Protein AF-A0A5K1ADB2-F1 (afdb_monomer_lite)

Foldseek 3Di:
DKDWDKDQPFDKDWDFDFDDPDPDTDTFIKIKTRWIKTAIKDWDFDADPDPVRTPDIDMDTPDDIDIDIDIDGDD

Radius of gyration: 18.91 Å; chains: 1; bounding box: 36×25×51 Å

Secondary structure (DSSP, 8-state):
-EEEEEEEEEEEEEEEEEE-SSSS-EEEEEEEEEEEEEEEEEEEEEE-SSTTSEEEEEEEESS--EEEEEEEE--

Structure (mmCIF, N/CA/C/O backbone):
data_AF-A0A5K1ADB2-F1
#
_entry.id   AF-A0A5K1ADB2-F1
#
loop_
_atom_site.group_PDB
_atom_site.id
_atom_site.type_symbol
_atom_site.label_atom_id
_atom_site.label_alt_id
_atom_site.label_comp_id
_atom_site.label_asym_id
_atom_site.label_entity_id
_atom_site.label_seq_id
_atom_site.pdbx_PDB_ins_code
_atom_site.Cartn_x
_atom_site.Cartn_y
_atom_site.Cartn_z
_atom_site.occupancy
_atom_site.B_iso_or_equiv
_atom_site.auth_seq_id
_atom_site.auth_comp_id
_atom_site.auth_asym_id
_atom_site.auth_atom_id
_atom_site.pdbx_PDB_model_num
ATOM 1 N N . TYR A 1 1 ? -2.424 1.490 17.574 1.00 59.59 1 TYR A N 1
ATOM 2 C CA . TYR A 1 1 ? -1.486 0.361 17.441 1.00 59.59 1 TYR A CA 1
ATOM 3 C C . TYR A 1 1 ? -0.786 0.478 16.103 1.00 59.59 1 TYR A 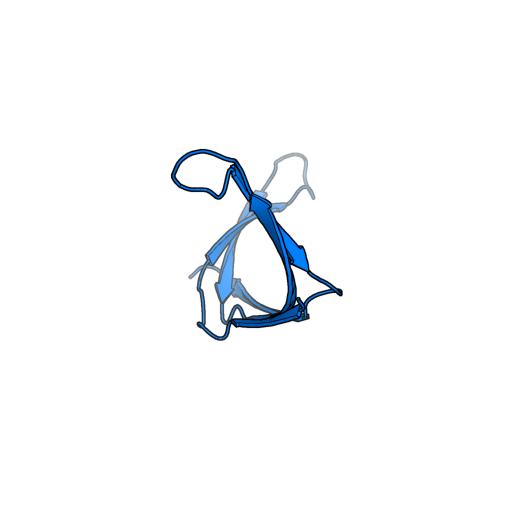C 1
ATOM 5 O O . TYR A 1 1 ? -1.458 0.770 15.118 1.00 59.59 1 TYR A O 1
ATOM 13 N N . HIS A 1 2 ? 0.535 0.317 16.099 1.00 76.06 2 HIS A N 1
ATOM 14 C CA . HIS A 1 2 ? 1.364 0.307 14.895 1.00 76.06 2 HIS A CA 1
ATOM 15 C C . HIS A 1 2 ? 1.680 -1.153 14.580 1.00 76.06 2 HIS A C 1
ATOM 17 O O . HIS A 1 2 ? 2.119 -1.886 15.466 1.00 76.06 2 HIS A O 1
ATOM 23 N N . ILE A 1 3 ? 1.385 -1.587 13.360 1.00 82.62 3 ILE A N 1
ATOM 24 C CA . ILE A 1 3 ? 1.641 -2.946 12.885 1.00 82.62 3 ILE A CA 1
ATOM 25 C C . ILE A 1 3 ? 2.696 -2.842 11.789 1.00 82.62 3 ILE A C 1
ATOM 27 O O . ILE A 1 3 ? 2.475 -2.166 10.786 1.00 82.62 3 ILE A O 1
ATOM 31 N N . GLY A 1 4 ? 3.836 -3.506 11.966 1.00 78.88 4 GLY A N 1
ATOM 32 C CA . GLY A 1 4 ? 4.811 -3.657 10.889 1.00 78.88 4 GLY A CA 1
ATOM 33 C C . GLY A 1 4 ? 4.230 -4.535 9.781 1.00 78.88 4 GLY A C 1
ATOM 34 O O . GLY A 1 4 ? 3.795 -5.655 10.049 1.00 78.88 4 GLY A O 1
ATOM 35 N N . LEU A 1 5 ? 4.210 -4.032 8.548 1.00 84.12 5 LEU A N 1
ATOM 36 C CA . LEU A 1 5 ? 3.798 -4.766 7.360 1.00 84.12 5 LEU A CA 1
ATOM 37 C C . LEU A 1 5 ? 5.000 -4.957 6.441 1.00 84.12 5 LEU A C 1
ATOM 39 O O . LEU A 1 5 ? 5.578 -4.004 5.926 1.00 84.12 5 LEU A O 1
ATOM 43 N N . ARG A 1 6 ? 5.321 -6.222 6.177 1.00 85.81 6 ARG A N 1
ATOM 44 C CA . ARG A 1 6 ? 6.297 -6.597 5.164 1.00 85.81 6 ARG A CA 1
ATOM 45 C C . ARG A 1 6 ? 5.686 -7.614 4.218 1.00 85.81 6 ARG A C 1
ATOM 47 O O . ARG A 1 6 ? 5.306 -8.708 4.626 1.00 85.81 6 ARG A O 1
ATOM 54 N N . TYR A 1 7 ? 5.617 -7.241 2.950 1.00 82.38 7 TYR A N 1
ATOM 55 C CA . TYR A 1 7 ? 5.231 -8.112 1.858 1.00 82.38 7 TYR A CA 1
ATOM 56 C C . TYR A 1 7 ? 6.453 -8.407 0.991 1.00 82.38 7 TYR A C 1
ATOM 58 O O . TYR A 1 7 ? 7.001 -7.507 0.358 1.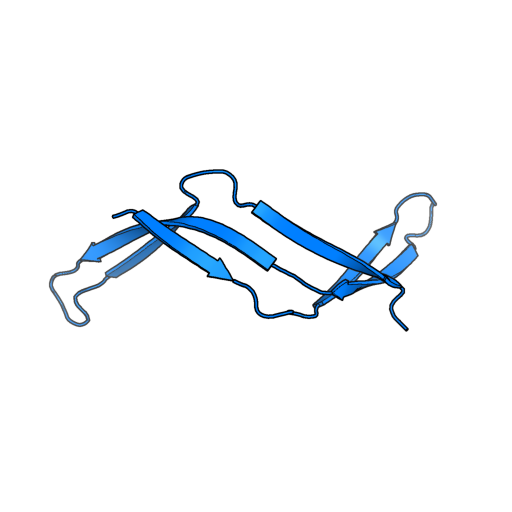00 82.38 7 TYR A O 1
ATOM 66 N N . THR A 1 8 ? 6.857 -9.676 0.965 1.00 78.81 8 THR A N 1
ATOM 67 C CA . THR A 1 8 ? 7.939 -10.207 0.121 1.00 78.81 8 THR A CA 1
ATOM 68 C C . THR A 1 8 ? 7.431 -11.420 -0.651 1.00 78.81 8 THR A C 1
ATOM 70 O O . THR A 1 8 ? 7.844 -12.553 -0.401 1.00 78.81 8 THR A O 1
ATOM 73 N N . GLY A 1 9 ? 6.424 -11.205 -1.500 1.00 73.06 9 GLY A N 1
ATOM 74 C CA . GLY A 1 9 ? 5.695 -12.288 -2.171 1.00 73.06 9 GLY A CA 1
ATOM 75 C C . GLY A 1 9 ? 6.048 -12.484 -3.643 1.00 73.06 9 GLY A C 1
ATOM 76 O O . GLY A 1 9 ? 5.476 -13.364 -4.281 1.00 73.06 9 GLY A O 1
ATOM 77 N N . GLY A 1 10 ? 6.956 -11.675 -4.204 1.00 73.75 10 GLY A N 1
ATOM 78 C CA . GLY A 1 10 ? 7.348 -11.796 -5.610 1.00 73.75 10 GLY A CA 1
ATOM 79 C C . GLY A 1 10 ? 6.177 -11.606 -6.578 1.00 73.75 10 GLY A C 1
ATOM 80 O O . GLY A 1 10 ? 6.153 -12.244 -7.635 1.00 73.75 10 GLY A O 1
ATOM 81 N N . ALA A 1 11 ? 5.201 -10.760 -6.215 1.00 83.38 11 ALA A N 1
ATOM 82 C CA . ALA A 1 11 ? 4.015 -10.536 -7.033 1.00 83.38 11 ALA A CA 1
ATOM 83 C C . ALA A 1 11 ? 4.404 -10.103 -8.450 1.00 83.38 11 ALA A C 1
ATOM 85 O O . ALA A 1 11 ? 5.374 -9.366 -8.664 1.00 83.38 11 ALA A O 1
ATOM 86 N N . ARG A 1 12 ? 3.617 -10.577 -9.416 1.00 84.94 12 ARG A N 1
ATOM 87 C CA . ARG A 1 12 ? 3.747 -10.239 -10.830 1.00 84.94 12 ARG A CA 1
ATOM 88 C C . ARG A 1 12 ? 2.484 -9.524 -11.267 1.00 84.94 12 ARG A C 1
ATOM 90 O O . ARG A 1 12 ? 1.389 -10.026 -11.031 1.00 84.94 12 ARG A O 1
ATOM 97 N N . MET A 1 13 ? 2.640 -8.367 -11.896 1.00 90.38 13 MET A N 1
ATOM 98 C CA . MET A 1 13 ? 1.521 -7.585 -12.422 1.00 90.38 13 MET A CA 1
ATOM 99 C C . MET A 1 13 ? 1.823 -7.164 -13.857 1.00 90.38 13 MET A C 1
ATOM 101 O O . MET A 1 13 ? 2.984 -7.052 -14.246 1.00 90.38 13 MET A O 1
ATOM 105 N N . LEU A 1 14 ? 0.778 -6.930 -14.645 1.00 90.69 14 LEU A N 1
ATOM 106 C CA . LEU A 1 14 ? 0.887 -6.341 -15.974 1.00 90.69 14 LEU A CA 1
ATOM 107 C C . LEU A 1 14 ? 0.370 -4.908 -15.917 1.00 90.69 14 LEU A C 1
ATOM 109 O O . LEU A 1 14 ? -0.765 -4.673 -15.506 1.00 90.69 14 LEU A O 1
ATOM 113 N N . LEU A 1 15 ? 1.200 -3.964 -16.342 1.00 90.12 15 LEU A N 1
ATOM 114 C CA . LEU A 1 15 ? 0.866 -2.553 -16.437 1.00 90.12 15 LEU A CA 1
ATOM 115 C C . LEU A 1 15 ? 0.768 -2.160 -17.914 1.00 90.12 15 LEU A C 1
ATOM 117 O O . LEU A 1 15 ? 1.692 -2.401 -18.686 1.00 90.12 15 LEU A O 1
ATOM 121 N N . LEU A 1 16 ? -0.336 -1.534 -18.312 1.00 90.56 16 LEU A N 1
ATOM 122 C CA . LEU A 1 16 ? -0.482 -0.945 -19.644 1.00 90.56 16 LEU A CA 1
ATOM 123 C C . LEU A 1 16 ? -0.144 0.544 -19.558 1.00 90.56 16 LEU A C 1
ATOM 125 O O . LEU A 1 16 ? -0.937 1.341 -19.056 1.00 90.56 16 LEU A O 1
ATOM 129 N N . LEU A 1 17 ? 1.044 0.926 -20.024 1.00 87.94 17 LEU A N 1
ATOM 130 C CA . LEU A 1 17 ? 1.473 2.322 -20.037 1.00 87.94 17 LEU A CA 1
ATOM 131 C C . LEU A 1 17 ? 0.943 3.022 -21.284 1.00 87.94 17 LEU A C 1
ATOM 133 O O . LEU A 1 17 ? 1.342 2.694 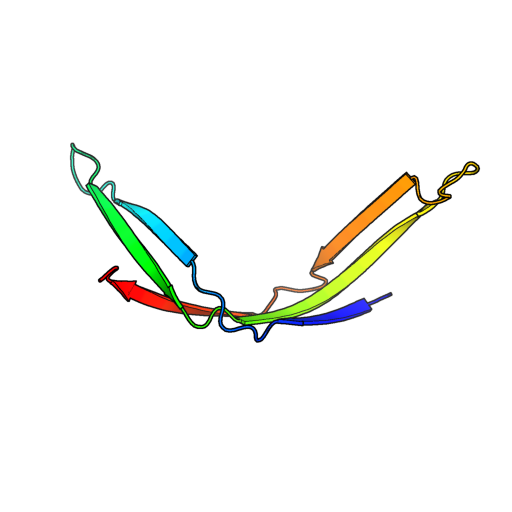-22.398 1.00 87.94 17 LEU A O 1
ATOM 137 N N . SER A 1 18 ? 0.079 4.017 -21.092 1.00 88.62 18 SER A N 1
ATOM 138 C CA . SER A 1 18 ? -0.332 4.926 -22.164 1.00 88.62 18 SER A CA 1
ATOM 139 C C . SER A 1 18 ? 0.686 6.056 -22.301 1.00 88.62 18 SER A C 1
ATOM 141 O O . SER A 1 18 ? 0.743 6.960 -21.467 1.00 88.62 18 SER A O 1
ATOM 143 N N . LEU A 1 19 ? 1.453 6.040 -23.384 1.00 87.06 19 LEU A N 1
ATOM 144 C CA . LEU A 1 19 ? 2.449 7.053 -23.703 1.00 87.06 19 LEU A CA 1
ATOM 145 C C . LEU A 1 19 ? 1.828 8.128 -24.612 1.00 87.06 19 LEU A C 1
ATOM 147 O O . LEU A 1 19 ? 1.313 7.824 -25.688 1.00 87.06 19 LEU A O 1
ATOM 151 N N . LYS A 1 20 ? 1.872 9.395 -24.178 1.00 82.69 20 LYS A N 1
ATOM 152 C CA . LYS A 1 20 ? 1.297 10.554 -24.894 1.00 82.69 20 LYS A CA 1
ATOM 153 C C . LYS A 1 20 ? 2.364 11.446 -25.548 1.00 82.69 20 LYS A C 1
ATOM 155 O O . LYS A 1 20 ? 2.308 12.662 -25.426 1.00 82.69 20 LYS A O 1
ATOM 160 N N . PHE A 1 21 ? 3.358 10.859 -26.214 1.00 80.88 21 PHE A N 1
ATOM 161 C CA . PHE A 1 21 ? 4.392 11.635 -26.923 1.00 80.88 21 PHE A CA 1
ATOM 162 C C . PHE A 1 21 ? 4.033 11.950 -28.386 1.00 80.88 21 PHE A C 1
ATOM 164 O O . PHE A 1 21 ? 4.803 12.616 -29.070 1.00 80.88 21 PHE A O 1
ATOM 171 N N . SER A 1 22 ? 2.882 11.478 -28.882 1.00 73.62 22 SER A N 1
ATOM 172 C CA . SER A 1 22 ? 2.417 11.706 -30.254 1.00 73.62 22 SER A CA 1
ATOM 173 C C . SER A 1 22 ? 0.915 12.016 -30.293 1.00 73.62 22 SER A C 1
ATOM 175 O O . SER A 1 22 ? 0.219 11.834 -29.292 1.00 73.62 22 SER A O 1
ATOM 177 N N . LEU A 1 23 ? 0.410 12.459 -31.453 1.00 84.25 23 LEU A N 1
ATOM 178 C CA . LEU A 1 23 ? -1.021 12.704 -31.690 1.00 84.25 23 LEU A CA 1
ATOM 179 C C . LEU A 1 23 ? -1.878 11.441 -31.457 1.00 84.25 23 LEU A C 1
ATOM 181 O O . LEU A 1 23 ? -3.051 11.545 -31.107 1.00 84.25 23 LEU A O 1
ATOM 185 N N . ILE A 1 24 ? -1.281 10.255 -31.623 1.00 85.69 24 ILE A N 1
ATOM 186 C CA . ILE A 1 24 ? -1.910 8.956 -31.375 1.00 85.69 24 ILE A CA 1
ATOM 187 C C . ILE A 1 24 ? -1.329 8.365 -30.076 1.00 85.69 24 ILE A C 1
ATOM 189 O O . ILE A 1 24 ? -0.105 8.243 -29.951 1.00 85.69 24 ILE A O 1
ATOM 193 N N . PRO A 1 25 ? -2.164 7.985 -29.094 1.00 83.62 25 PRO A N 1
ATOM 194 C CA . PRO A 1 25 ? -1.684 7.331 -27.883 1.00 83.62 25 PRO A CA 1
ATOM 195 C C . PRO A 1 25 ? -1.143 5.932 -28.205 1.00 83.62 25 PRO A C 1
ATOM 197 O O . PRO A 1 25 ? -1.816 5.134 -28.855 1.00 83.62 25 PRO A O 1
ATOM 200 N N . ILE A 1 26 ? 0.062 5.623 -27.719 1.00 88.06 26 ILE A N 1
ATOM 201 C CA . ILE A 1 26 ? 0.665 4.288 -27.834 1.00 88.06 26 ILE A CA 1
ATOM 202 C C . ILE A 1 26 ? 0.583 3.609 -26.471 1.00 88.06 26 ILE A C 1
ATOM 204 O O . ILE A 1 26 ? 1.022 4.169 -25.466 1.00 88.06 26 ILE A O 1
ATOM 208 N N . VAL A 1 27 ? 0.023 2.400 -26.437 1.00 89.25 27 VAL A N 1
ATOM 209 C CA . VAL A 1 27 ? -0.082 1.583 -25.224 1.00 89.25 27 VAL A CA 1
ATOM 210 C C . VAL A 1 27 ? 1.014 0.524 -25.240 1.00 89.25 27 VAL A C 1
ATOM 212 O O . VAL A 1 27 ? 1.066 -0.295 -26.154 1.00 89.25 27 VAL A O 1
ATOM 215 N N . VAL A 1 28 ? 1.884 0.531 -24.228 1.00 89.81 28 VAL A N 1
ATOM 216 C CA . VAL A 1 28 ? 2.987 -0.431 -24.092 1.00 89.81 28 VAL A CA 1
ATOM 217 C C . VAL A 1 28 ? 2.752 -1.322 -22.870 1.00 89.81 28 VAL A C 1
ATOM 219 O O . VAL A 1 28 ? 2.621 -0.798 -21.759 1.00 89.81 28 VAL A O 1
ATOM 222 N N . PRO A 1 29 ? 2.707 -2.657 -23.035 1.00 91.75 29 PRO A N 1
ATOM 223 C CA . PRO A 1 29 ? 2.620 -3.578 -21.912 1.00 91.75 29 PRO A CA 1
ATOM 224 C C . PRO A 1 29 ? 3.975 -3.702 -21.203 1.00 91.75 29 PRO A C 1
ATOM 226 O O . PRO A 1 29 ? 5.001 -4.007 -21.813 1.00 91.75 29 PRO A O 1
ATOM 229 N N . VAL A 1 30 ? 3.970 -3.493 -19.889 1.00 92.12 30 VAL A N 1
ATOM 230 C CA . VAL A 1 30 ? 5.142 -3.592 -19.017 1.00 92.12 30 VAL A CA 1
ATOM 231 C C . VAL A 1 30 ? 4.833 -4.549 -17.875 1.00 92.12 30 VAL A C 1
ATOM 233 O O . VAL A 1 30 ? 3.868 -4.372 -17.134 1.00 92.12 30 VAL A O 1
ATOM 236 N N . GLY A 1 31 ? 5.655 -5.582 -17.725 1.00 91.88 31 GLY A N 1
ATOM 237 C CA . GLY A 1 31 ? 5.589 -6.481 -16.583 1.00 91.88 31 GLY A CA 1
ATOM 238 C C . GLY A 1 31 ? 6.221 -5.838 -15.352 1.00 91.88 31 GLY A C 1
ATOM 239 O O . GLY A 1 31 ? 7.352 -5.365 -15.412 1.00 91.88 31 GLY A O 1
ATOM 240 N N . VAL A 1 32 ? 5.514 -5.872 -14.229 1.00 91.06 32 VAL A N 1
ATOM 241 C CA . VAL A 1 32 ? 6.041 -5.566 -12.896 1.00 91.06 32 VAL A CA 1
ATOM 242 C C . VAL A 1 32 ? 6.420 -6.888 -12.242 1.00 91.06 32 VAL A C 1
ATOM 244 O O . VAL A 1 32 ? 5.588 -7.795 -12.140 1.00 91.06 32 VAL A O 1
ATOM 247 N N . ARG A 1 33 ? 7.677 -7.019 -11.827 1.00 89.56 33 ARG A N 1
ATOM 248 C CA . ARG A 1 33 ? 8.228 -8.211 -11.170 1.00 89.56 33 ARG A CA 1
ATOM 249 C C . ARG A 1 33 ? 8.825 -7.836 -9.821 1.00 89.56 33 ARG A C 1
ATOM 251 O O . ARG A 1 33 ? 9.147 -6.674 -9.591 1.00 89.56 33 ARG A O 1
ATOM 258 N N . HIS A 1 34 ? 8.984 -8.838 -8.956 1.00 89.25 34 HIS A N 1
ATOM 259 C CA . HIS A 1 34 ? 9.657 -8.691 -7.661 1.00 89.25 34 HIS A CA 1
ATOM 260 C C . HIS A 1 34 ? 9.085 -7.535 -6.830 1.00 89.25 34 HIS A C 1
ATOM 262 O O . HIS A 1 34 ? 9.819 -6.725 -6.275 1.00 89.25 34 HIS A O 1
ATOM 268 N N . PHE A 1 35 ? 7.753 -7.430 -6.810 1.00 89.56 35 PHE A N 1
ATOM 269 C CA . PHE A 1 35 ? 7.074 -6.386 -6.062 1.00 89.56 35 PHE A CA 1
ATOM 270 C C . PHE A 1 35 ? 7.122 -6.682 -4.561 1.00 89.56 35 PHE A C 1
ATOM 272 O O . PHE A 1 35 ? 6.489 -7.634 -4.093 1.00 89.56 35 PHE A O 1
ATOM 279 N N . ASP A 1 36 ? 7.835 -5.827 -3.836 1.00 90.25 36 ASP A N 1
ATOM 280 C CA . ASP A 1 36 ? 8.005 -5.872 -2.390 1.00 90.25 36 ASP A CA 1
ATOM 281 C C . ASP A 1 36 ? 7.544 -4.547 -1.765 1.00 90.25 36 ASP A C 1
ATOM 283 O O . ASP A 1 36 ? 7.854 -3.459 -2.268 1.00 90.25 36 ASP A O 1
ATOM 287 N N . ILE A 1 37 ? 6.835 -4.637 -0.636 1.00 91.06 37 ILE A N 1
ATOM 288 C CA . ILE A 1 37 ? 6.441 -3.481 0.181 1.00 91.06 37 ILE A CA 1
ATOM 289 C C . ILE A 1 37 ? 6.910 -3.709 1.613 1.00 91.06 37 ILE A C 1
ATOM 291 O O . ILE A 1 37 ? 6.661 -4.762 2.197 1.00 91.06 37 ILE A O 1
ATOM 295 N N . ASP A 1 38 ? 7.533 -2.696 2.196 1.00 91.75 38 ASP A N 1
ATOM 296 C CA . ASP A 1 38 ? 7.920 -2.663 3.602 1.00 91.75 38 ASP A CA 1
ATOM 297 C C . ASP A 1 38 ? 7.467 -1.334 4.218 1.00 91.75 38 ASP A C 1
ATOM 299 O O . ASP A 1 38 ? 7.724 -0.266 3.657 1.00 91.75 38 ASP A O 1
ATOM 303 N N . GLY A 1 39 ? 6.756 -1.374 5.339 1.00 91.12 39 GLY A N 1
ATOM 304 C CA . GLY A 1 39 ? 6.309 -0.169 6.026 1.00 91.12 39 GLY A CA 1
ATOM 305 C C . GLY A 1 39 ? 5.484 -0.455 7.272 1.00 91.12 39 GLY A C 1
ATOM 306 O O . GLY A 1 39 ? 5.125 -1.588 7.573 1.00 91.12 39 GLY A O 1
ATOM 307 N N . GLU A 1 40 ? 5.148 0.597 8.005 1.00 93.25 40 GLU A N 1
ATOM 308 C CA . GLU A 1 40 ? 4.291 0.498 9.185 1.00 93.25 40 GLU A CA 1
ATOM 309 C C . GLU A 1 40 ? 2.864 0.928 8.856 1.00 93.25 40 GLU A C 1
ATOM 311 O O . GLU A 1 40 ? 2.646 1.946 8.196 1.00 93.25 40 GLU A O 1
ATOM 316 N N . LEU A 1 41 ? 1.886 0.177 9.356 1.00 92.69 41 LEU A N 1
ATOM 317 C CA . LEU A 1 41 ? 0.465 0.472 9.243 1.00 92.69 41 LEU A CA 1
ATOM 318 C C . LEU A 1 41 ? -0.124 0.876 10.590 1.00 92.69 41 LEU A C 1
ATOM 320 O O . LEU A 1 41 ? 0.073 0.204 11.604 1.00 92.69 41 LEU A O 1
ATOM 324 N N . TRP A 1 42 ? -0.925 1.937 10.589 1.00 93.38 42 TRP A N 1
ATOM 325 C CA . TRP A 1 42 ? -1.883 2.175 11.659 1.00 93.38 42 TRP A CA 1
ATOM 326 C C . TRP A 1 42 ? -3.191 1.471 11.314 1.00 93.38 42 TRP A C 1
ATOM 328 O O . TRP A 1 42 ? -3.606 1.438 10.156 1.00 93.38 42 TRP A O 1
ATOM 338 N N . VAL A 1 43 ? -3.856 0.930 12.332 1.00 93.88 43 VAL A N 1
ATOM 339 C CA . VAL A 1 43 ? -5.179 0.311 12.205 1.00 93.88 43 VAL A CA 1
ATOM 340 C C . VAL A 1 43 ? -6.117 0.912 13.243 1.00 93.88 43 VAL A C 1
ATOM 342 O O . VAL A 1 43 ? -5.737 1.125 14.398 1.00 93.88 43 VAL A O 1
ATOM 345 N N . LYS A 1 44 ? -7.354 1.181 12.829 1.00 94.25 44 LYS A N 1
ATOM 346 C CA . LYS A 1 44 ? -8.445 1.677 13.665 1.00 94.25 44 LYS A CA 1
ATOM 347 C C . LYS A 1 44 ? -9.693 0.845 13.424 1.00 94.25 44 LYS A C 1
ATOM 349 O O . LYS A 1 44 ? -10.154 0.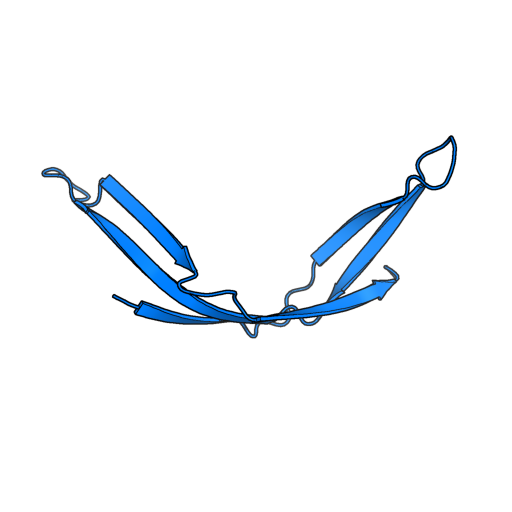712 12.294 1.00 94.25 44 LYS A O 1
ATOM 354 N N . LEU A 1 45 ? -10.267 0.351 14.510 1.00 94.56 45 LEU A N 1
ATOM 355 C CA . LEU A 1 45 ? -11.563 -0.311 14.513 1.00 94.56 45 LEU A CA 1
ATOM 356 C C . LEU A 1 45 ? -12.609 0.679 15.021 1.00 94.56 45 LEU A C 1
ATOM 358 O O . LEU A 1 45 ? -12.422 1.311 16.062 1.00 94.56 45 LEU A O 1
ATOM 362 N N . ARG A 1 46 ? -13.706 0.833 14.282 1.00 95.38 46 ARG A N 1
ATOM 363 C CA . ARG A 1 46 ? -14.914 1.495 14.772 1.00 95.38 46 ARG A CA 1
ATOM 364 C C . ARG A 1 46 ? -15.849 0.409 15.273 1.00 95.38 46 ARG A C 1
ATOM 366 O O . ARG A 1 46 ? -16.324 -0.392 14.474 1.00 95.38 46 ARG A O 1
ATOM 373 N N . LEU A 1 47 ? -16.115 0.405 16.571 1.00 96.88 47 LEU A N 1
ATOM 374 C CA . LEU A 1 47 ? -17.033 -0.550 17.178 1.00 96.88 47 LEU A CA 1
ATOM 375 C C . LEU A 1 47 ? -18.483 -0.067 17.073 1.00 96.88 47 LEU A C 1
ATOM 377 O O . LEU A 1 47 ? -18.738 1.139 17.034 1.00 96.88 47 LEU A O 1
ATOM 381 N N . ILE A 1 48 ? -19.413 -1.015 17.012 1.00 97.38 48 ILE A N 1
ATOM 382 C CA . ILE A 1 48 ? -20.864 -0.790 17.014 1.00 97.38 48 ILE A CA 1
ATOM 383 C C . ILE A 1 48 ? -21.522 -1.712 18.054 1.00 97.38 48 ILE A C 1
ATOM 385 O O . ILE A 1 48 ? -20.949 -2.749 18.386 1.00 97.38 48 ILE A O 1
ATOM 389 N N . PRO A 1 49 ? -22.703 -1.364 18.593 1.00 95.81 49 PRO A N 1
ATOM 390 C CA . PRO A 1 49 ? -23.312 -2.111 19.698 1.00 95.81 49 PRO A CA 1
ATOM 391 C C . PRO A 1 49 ? -24.021 -3.412 19.279 1.00 95.81 49 PRO A C 1
ATOM 393 O O . PRO A 1 49 ? -24.553 -4.110 20.135 1.00 95.81 49 PRO A O 1
ATOM 396 N N . THR A 1 50 ? -24.045 -3.748 17.990 1.00 95.31 50 THR A N 1
ATOM 397 C CA . THR A 1 50 ? -24.685 -4.956 17.448 1.00 95.31 50 THR A CA 1
ATOM 398 C C . THR A 1 50 ? -23.664 -5.823 16.726 1.00 95.31 50 THR A C 1
ATOM 400 O O . THR A 1 50 ? -22.697 -5.297 16.176 1.00 95.31 50 THR A O 1
ATOM 403 N N . GLU A 1 51 ? -23.886 -7.135 16.676 1.00 94.31 51 GLU A N 1
ATOM 404 C CA . GLU A 1 51 ? -23.054 -8.067 15.905 1.00 94.31 51 GLU A CA 1
ATOM 405 C C . GLU A 1 51 ? -22.896 -7.587 14.442 1.00 94.31 51 GLU A C 1
ATOM 407 O O . GLU A 1 51 ? -23.887 -7.135 13.854 1.00 94.31 51 GLU A O 1
ATOM 412 N N . PRO A 1 52 ? -21.675 -7.585 13.855 1.00 93.50 52 PRO A N 1
ATOM 413 C CA . PRO A 1 52 ? -20.414 -8.205 14.304 1.00 93.50 52 PRO A CA 1
ATOM 414 C C . PRO A 1 52 ? -19.547 -7.348 15.252 1.00 93.50 52 PRO A C 1
ATOM 416 O O . PRO A 1 52 ? -18.338 -7.557 15.340 1.00 93.50 52 PRO A O 1
ATOM 419 N N . TRP A 1 53 ? -20.123 -6.349 15.930 1.00 94.31 53 TRP A N 1
ATOM 420 C CA . TRP A 1 53 ? -19.474 -5.416 16.874 1.00 94.31 53 TRP A CA 1
ATOM 421 C C . TRP A 1 53 ? -18.402 -4.499 16.274 1.00 94.31 53 TRP A C 1
ATOM 423 O O . TRP A 1 53 ? -17.956 -3.559 16.929 1.00 94.31 53 TRP A O 1
ATOM 433 N N . VAL A 1 54 ? -18.031 -4.706 15.010 1.00 96.50 54 VAL A N 1
ATOM 434 C CA . VAL A 1 54 ? -17.128 -3.863 14.224 1.00 96.50 54 VAL A CA 1
ATOM 435 C C . VAL A 1 54 ? -17.913 -3.263 13.063 1.00 96.50 54 VAL A C 1
ATOM 437 O O . VAL A 1 54 ? -18.303 -3.962 12.135 1.00 96.50 54 VAL A O 1
ATOM 440 N N . GLY A 1 55 ? -18.139 -1.952 13.105 1.00 95.06 55 GLY A N 1
ATOM 441 C CA . GLY A 1 55 ? -18.816 -1.220 12.034 1.00 95.06 55 GLY A CA 1
ATOM 442 C C . GLY A 1 55 ? -17.876 -0.767 10.921 1.00 95.06 55 GLY A C 1
ATOM 443 O O . GLY A 1 55 ? -18.319 -0.562 9.797 1.00 95.06 55 GLY A O 1
ATOM 444 N N . ALA A 1 56 ? -16.584 -0.588 11.214 1.00 95.19 56 ALA A N 1
ATOM 445 C CA . ALA A 1 56 ? -15.585 -0.292 10.190 1.00 95.19 56 ALA A CA 1
ATOM 446 C C . ALA A 1 56 ? -14.169 -0.663 10.636 1.00 95.19 56 ALA A C 1
ATOM 448 O O . ALA A 1 56 ? -13.818 -0.529 11.811 1.00 95.19 56 ALA A O 1
ATOM 449 N N . VAL A 1 57 ? -13.336 -1.028 9.663 1.00 95.06 57 VAL A N 1
ATOM 450 C CA . VAL A 1 57 ? -11.882 -1.126 9.807 1.00 95.06 57 VAL A CA 1
ATOM 451 C C . VAL A 1 57 ? -11.256 -0.081 8.900 1.00 95.06 57 VAL A C 1
ATOM 453 O O . VAL A 1 57 ? -11.554 -0.013 7.710 1.00 95.06 57 VAL A O 1
ATOM 456 N N . SER A 1 58 ? -10.403 0.761 9.463 1.00 94.44 58 SER A N 1
ATOM 457 C CA . SER A 1 58 ? -9.622 1.743 8.718 1.00 94.44 58 SER A CA 1
ATOM 458 C C . SER A 1 58 ? -8.149 1.496 8.972 1.00 94.44 58 SER A C 1
ATOM 460 O O . SER A 1 58 ? -7.756 1.139 10.082 1.00 94.44 58 SER A O 1
ATOM 462 N N . TRP A 1 59 ? -7.338 1.691 7.947 1.00 93.94 59 TRP A N 1
ATOM 463 C CA . TRP A 1 59 ? -5.901 1.515 8.024 1.00 93.94 59 TRP A CA 1
ATOM 464 C C . TRP A 1 59 ? -5.223 2.458 7.043 1.00 93.94 59 TRP A C 1
ATOM 466 O O . TRP A 1 59 ? -5.801 2.808 6.013 1.00 93.94 59 TRP A O 1
ATOM 476 N N . ALA A 1 60 ? -4.011 2.882 7.373 1.00 93.19 60 ALA A N 1
ATOM 477 C CA . ALA A 1 60 ? -3.128 3.533 6.417 1.00 93.19 60 ALA A CA 1
ATOM 478 C C . ALA A 1 60 ? -1.673 3.412 6.869 1.00 93.19 60 ALA A C 1
ATOM 480 O O . ALA A 1 60 ? -1.380 2.953 7.974 1.00 93.19 60 ALA A O 1
ATOM 481 N N . PHE A 1 61 ? -0.754 3.821 6.001 1.00 92.38 61 PHE A N 1
ATOM 482 C CA . PHE A 1 61 ? 0.661 3.841 6.334 1.00 92.38 61 PHE A CA 1
ATOM 483 C C . PHE A 1 61 ? 0.978 4.962 7.328 1.00 92.38 61 PHE A C 1
ATOM 485 O O . PHE A 1 61 ? 0.475 6.079 7.204 1.00 92.38 61 PHE A O 1
ATOM 492 N N . VAL A 1 62 ? 1.790 4.640 8.334 1.00 92.12 62 VAL A N 1
ATOM 493 C CA . VAL A 1 62 ? 2.284 5.583 9.354 1.00 92.12 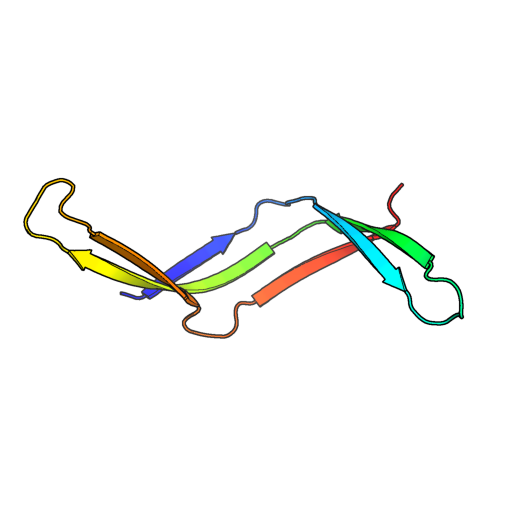62 VAL A CA 1
ATOM 494 C C . VAL A 1 62 ? 3.294 6.548 8.736 1.00 92.12 62 VAL A C 1
ATOM 496 O O . VAL A 1 62 ? 3.327 7.728 9.071 1.00 92.12 62 VAL A O 1
ATOM 499 N N . SER A 1 63 ? 4.108 6.039 7.816 1.00 91.06 63 SER A N 1
ATOM 500 C CA . SER A 1 63 ? 5.152 6.759 7.092 1.00 91.06 63 SER A CA 1
ATOM 501 C C . SER A 1 63 ? 5.160 6.325 5.626 1.00 91.06 63 SER A C 1
ATOM 503 O O . SER A 1 63 ? 4.401 5.442 5.231 1.00 91.06 63 SER A O 1
ATOM 505 N N . LEU A 1 64 ? 5.993 6.955 4.793 1.00 94.81 64 LEU A N 1
ATOM 506 C CA . LEU A 1 64 ? 6.140 6.541 3.399 1.00 94.81 64 LEU A CA 1
ATOM 507 C C . LEU A 1 64 ? 6.632 5.080 3.347 1.00 94.81 64 LEU A C 1
ATOM 509 O O . LEU A 1 64 ? 7.750 4.817 3.799 1.00 94.81 64 LEU A O 1
ATOM 513 N N . PRO A 1 65 ? 5.847 4.130 2.800 1.00 93.06 65 PRO A N 1
ATOM 514 C CA . PRO A 1 65 ? 6.298 2.756 2.690 1.00 93.06 65 PRO A CA 1
ATOM 515 C C . PRO A 1 65 ? 7.421 2.659 1.662 1.00 93.06 65 PRO A C 1
ATOM 517 O O . PRO A 1 65 ? 7.438 3.346 0.635 1.00 93.06 65 PRO A O 1
ATOM 520 N N . LYS A 1 66 ? 8.355 1.753 1.912 1.00 92.44 66 LYS A N 1
ATOM 521 C CA . LYS A 1 66 ? 9.387 1.392 0.957 1.00 92.44 66 LYS A CA 1
ATOM 522 C C . LYS A 1 66 ? 8.801 0.402 -0.036 1.00 92.44 66 LYS A C 1
ATOM 524 O O . LYS A 1 66 ? 8.476 -0.726 0.319 1.00 92.44 66 LYS A O 1
ATOM 529 N N . ILE A 1 67 ? 8.702 0.828 -1.286 1.00 91.62 67 ILE A N 1
ATOM 530 C CA . ILE A 1 67 ? 8.209 0.007 -2.389 1.00 91.62 67 ILE A CA 1
ATOM 531 C C . ILE A 1 67 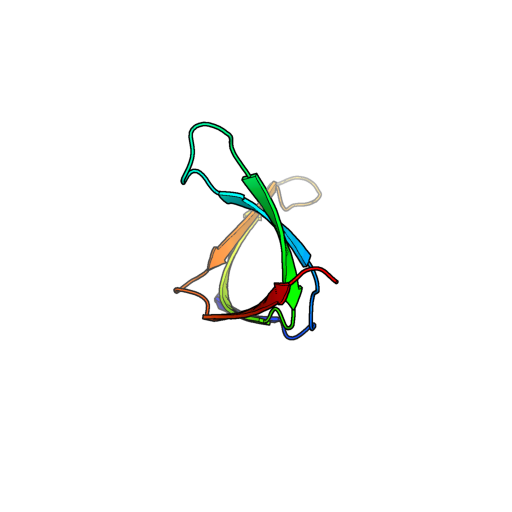? 9.389 -0.307 -3.305 1.00 91.62 67 ILE A C 1
ATOM 533 O O . ILE A 1 67 ? 10.149 0.591 -3.675 1.00 91.62 67 ILE A O 1
ATOM 537 N N . LYS A 1 68 ? 9.554 -1.579 -3.666 1.00 91.38 68 LYS A N 1
ATOM 538 C CA . LYS A 1 68 ? 10.542 -2.031 -4.650 1.00 91.38 68 LYS A CA 1
ATOM 539 C C . LYS A 1 68 ? 9.858 -2.891 -5.696 1.00 91.38 68 LYS A C 1
ATOM 541 O O . LYS A 1 68 ? 9.014 -3.713 -5.361 1.00 91.38 68 LYS A O 1
ATOM 546 N N . PHE A 1 69 ? 10.223 -2.689 -6.952 1.00 92.06 69 PHE A N 1
ATOM 547 C CA . PHE A 1 69 ? 9.790 -3.520 -8.064 1.00 92.06 69 PHE A CA 1
ATOM 548 C C . PHE A 1 69 ? 10.739 -3.351 -9.240 1.00 92.06 69 PHE A C 1
ATOM 550 O O . PHE A 1 69 ? 11.485 -2.373 -9.327 1.00 92.06 69 PHE A O 1
ATOM 557 N N . GLU A 1 70 ? 10.654 -4.288 -10.171 1.00 90.94 70 GLU A N 1
ATOM 558 C CA . GLU A 1 70 ? 11.373 -4.254 -11.433 1.00 90.94 70 GLU A CA 1
ATOM 559 C C . GLU A 1 70 ? 10.378 -4.157 -12.585 1.00 90.94 70 GLU A C 1
ATOM 561 O O . GLU A 1 70 ? 9.364 -4.859 -12.610 1.00 90.94 70 GLU A O 1
ATOM 566 N N . LEU A 1 71 ? 10.677 -3.286 -13.546 1.00 90.06 71 LEU A N 1
ATOM 567 C CA . LEU A 1 71 ? 9.939 -3.198 -14.799 1.00 90.06 71 LEU A CA 1
ATOM 568 C C . LEU A 1 71 ? 10.670 -4.014 -15.860 1.00 90.06 71 LEU A C 1
ATOM 570 O O . LEU A 1 71 ? 11.861 -3.822 -16.094 1.00 90.06 71 LEU A O 1
ATOM 574 N N . ALA A 1 72 ? 9.944 -4.903 -16.523 1.00 87.50 72 ALA A N 1
ATOM 575 C CA . ALA A 1 72 ? 10.440 -5.681 -17.645 1.00 87.50 72 ALA A CA 1
ATOM 576 C C . ALA A 1 72 ? 9.498 -5.515 -18.838 1.00 87.50 72 ALA A C 1
ATOM 578 O O . ALA A 1 72 ? 8.283 -5.395 -18.664 1.00 87.50 72 ALA A O 1
ATOM 579 N N . ALA A 1 73 ? 10.041 -5.549 -20.056 1.00 82.62 73 ALA A N 1
ATOM 580 C CA . ALA A 1 73 ? 9.207 -5.663 -21.247 1.00 82.62 73 ALA A CA 1
ATOM 581 C C . ALA A 1 73 ? 8.298 -6.893 -21.107 1.00 82.62 73 ALA A C 1
ATOM 583 O O . ALA A 1 73 ? 8.751 -7.961 -20.676 1.00 82.62 73 ALA A O 1
ATOM 584 N N . PHE A 1 74 ? 7.015 -6.733 -21.428 1.00 73.75 74 PHE A N 1
ATOM 585 C CA . PHE A 1 74 ? 6.110 -7.870 -21.479 1.00 73.75 74 PHE A CA 1
ATOM 586 C C . PHE A 1 74 ? 6.541 -8.763 -22.646 1.00 73.75 74 PHE A C 1
ATOM 588 O O . PHE A 1 74 ? 6.576 -8.310 -23.790 1.00 73.75 74 PHE A O 1
ATOM 595 N N . ARG A 1 75 ? 6.956 -9.990 -22.332 1.00 66.00 75 ARG A N 1
ATOM 596 C CA . ARG A 1 75 ? 7.467 -10.972 -23.287 1.00 66.00 75 ARG A CA 1
ATOM 597 C C . ARG A 1 75 ? 6.616 -12.222 -23.221 1.00 66.00 75 ARG A C 1
ATOM 599 O O . ARG A 1 75 ? 6.233 -12.576 -22.081 1.00 66.00 75 ARG A O 1
#

Sequence (75 aa):
YHIGLRYTGGARMLLLLSLKFSLIPIVVPVGVRHFDIDGELWVKLRLIPTEPWVGAVSWAFVSLPKIKFELAAFR

Organism: NCBI:txid210225

pLDDT: mean 88.48, std 7.27, range [59.59, 97.38]